Protein AF-A0A2D7GB36-F1 (afdb_monomer)

Nearest PDB structures (foldseek):
  6p6f-assembly1_B  TM=5.398E-01  e=1.013E+00  synthetic construct
  1rvv-assembly1_A  TM=4.323E-01  e=8.267E-01  Bacillus subtilis
  8f25-assembly1_A  TM=4.358E-01  e=1.629E+00  Aquifex aeolicus
  1c2y-assembly1_A  TM=5.459E-01  e=5.161E+00  Spinacia oleracea
  1di0-assembly1_A  TM=4.605E-01  e=4.211E+00  Brucella abortus

Radius of gyration: 14.35 Å; Cα contacts (8 Å, |Δi|>4): 139; chains: 1; bounding box: 40×24×41 Å

Sequence (100 aa):
MVLPGIFDLPGDDFERRLTPRPTASFPFSSCLSATGAVAASNGTTTAFMAHSWSWEGGYRSPVHAKSFLQSFADYSNEMCTDLRVQLRVEALTLDTKKIY

Secondary structure (DSSP, 8-state):
---PPEEE---THHHHHH-SBTTB---HHHHHHHHHHHHHHTTEEEEEEEEEE-TT-GGGSHHHHHHHHHHHHHHGGG-SSEEEEEEEE-GGGGGG----

Solvent-accessible surface area (backbone atoms only — not comparable to full-atom values): 5829 Å² total; per-residue (Å²): 138,90,76,84,74,35,75,43,74,82,18,62,70,50,51,50,55,35,42,70,43,99,91,44,75,53,60,63,62,61,36,50,55,54,48,37,54,51,36,47,76,70,54,28,44,31,37,33,34,49,43,42,31,31,81,90,34,71,83,27,10,57,66,45,38,49,55,47,52,51,46,49,61,72,44,56,88,73,57,90,27,52,72,43,81,43,77,49,70,43,88,87,35,59,91,73,63,76,84,127

Structure (mmCIF, N/CA/C/O backbone):
data_AF-A0A2D7GB36-F1
#
_entry.id   AF-A0A2D7GB36-F1
#
loop_
_atom_site.group_PDB
_atom_site.id
_atom_site.type_symbol
_atom_site.label_atom_id
_atom_site.label_alt_id
_atom_site.label_comp_id
_atom_site.label_asym_id
_atom_site.label_entity_id
_atom_site.label_seq_id
_atom_site.pdbx_PDB_ins_code
_atom_site.Cartn_x
_atom_site.Cartn_y
_atom_site.Cartn_z
_atom_site.occupancy
_atom_site.B_iso_or_equiv
_atom_site.auth_seq_id
_atom_site.auth_comp_id
_atom_site.auth_asym_id
_atom_site.auth_atom_id
_atom_site.pdbx_PDB_model_num
ATOM 1 N N . MET A 1 1 ? -19.693 11.928 19.274 1.00 77.56 1 MET A N 1
ATOM 2 C CA . MET A 1 1 ? -20.374 11.874 17.959 1.00 77.56 1 MET A CA 1
ATOM 3 C C . MET A 1 1 ? -19.909 10.621 17.240 1.00 77.56 1 MET A C 1
ATOM 5 O O . MET A 1 1 ? -18.752 10.265 17.412 1.00 77.56 1 MET A O 1
ATOM 9 N N . VAL A 1 2 ? -20.784 9.958 16.484 1.00 90.19 2 VAL A N 1
ATOM 10 C CA . VAL A 1 2 ? -20.406 8.860 15.576 1.00 90.19 2 VAL A CA 1
ATOM 11 C C . VAL A 1 2 ? -20.364 9.443 14.167 1.00 90.19 2 VAL A C 1
ATOM 13 O O . VAL A 1 2 ? -21.319 10.104 13.763 1.00 90.19 2 VAL A O 1
ATOM 16 N N . LEU A 1 3 ? -19.249 9.251 13.464 1.00 94.50 3 LEU A N 1
ATOM 17 C CA . LEU A 1 3 ? -19.016 9.766 12.115 1.00 94.50 3 LEU A CA 1
ATOM 18 C C . LEU A 1 3 ? -18.670 8.609 11.167 1.00 94.50 3 LEU A C 1
ATOM 20 O O . LEU A 1 3 ? -18.185 7.576 11.635 1.00 94.50 3 LEU A O 1
ATOM 24 N N . PRO A 1 4 ? -18.902 8.763 9.852 1.00 95.94 4 PRO A N 1
ATOM 25 C CA . PRO A 1 4 ? -18.393 7.828 8.856 1.00 95.94 4 PRO A CA 1
ATOM 26 C C . PRO A 1 4 ? -16.865 7.708 8.907 1.00 95.94 4 PRO A C 1
ATOM 28 O O . PRO A 1 4 ? -16.171 8.641 9.311 1.00 95.94 4 PRO A O 1
ATOM 31 N N . GLY A 1 5 ? -16.353 6.564 8.457 1.00 94.50 5 GLY A N 1
ATOM 32 C CA . GLY A 1 5 ? -14.918 6.323 8.350 1.00 94.50 5 GLY A CA 1
ATOM 33 C C . GLY A 1 5 ? -14.235 7.218 7.311 1.00 94.50 5 GLY A C 1
ATOM 34 O O . GLY A 1 5 ? -14.831 7.565 6.287 1.00 94.50 5 GLY A O 1
ATOM 35 N N . ILE A 1 6 ? -12.988 7.606 7.587 1.00 95.81 6 ILE A N 1
ATOM 36 C CA . ILE A 1 6 ? -12.199 8.493 6.724 1.00 95.81 6 ILE A CA 1
ATOM 37 C C . ILE A 1 6 ? -11.502 7.683 5.625 1.00 95.81 6 ILE A C 1
ATOM 39 O O . ILE A 1 6 ? -10.991 6.587 5.870 1.00 95.81 6 ILE A O 1
ATOM 43 N N . PHE A 1 7 ? -11.457 8.265 4.424 1.00 95.31 7 PHE A N 1
ATOM 44 C CA . PHE A 1 7 ? -10.735 7.747 3.266 1.00 95.31 7 PHE A CA 1
ATOM 45 C C . PHE A 1 7 ? -9.465 8.562 3.012 1.00 95.31 7 PHE A C 1
ATOM 47 O O . PHE A 1 7 ? -9.533 9.785 2.891 1.00 95.31 7 PHE A O 1
ATOM 54 N N . ASP A 1 8 ? -8.335 7.876 2.857 1.00 93.69 8 ASP A N 1
ATOM 55 C CA . ASP A 1 8 ? -7.064 8.459 2.422 1.00 93.69 8 ASP A CA 1
ATOM 56 C C . ASP A 1 8 ? -6.739 8.012 0.985 1.00 93.69 8 ASP A C 1
ATOM 58 O O . ASP A 1 8 ? -6.487 6.834 0.729 1.00 93.69 8 ASP A O 1
ATOM 62 N N . LEU A 1 9 ? -6.817 8.945 0.029 1.00 89.75 9 LEU A N 1
ATOM 63 C CA . LEU A 1 9 ? -6.757 8.671 -1.415 1.00 89.75 9 LEU A CA 1
ATOM 64 C C . LEU A 1 9 ? -5.376 8.846 -2.081 1.00 89.75 9 LEU A C 1
ATOM 66 O O . LEU A 1 9 ? -5.086 8.054 -2.978 1.00 89.75 9 LEU A O 1
ATOM 70 N N . PRO A 1 10 ? -4.534 9.846 -1.743 1.00 86.69 10 PRO A N 1
ATOM 71 C CA . PRO A 1 10 ? -3.274 10.079 -2.460 1.00 86.69 10 PRO A CA 1
ATOM 72 C C . PRO A 1 10 ? -2.302 8.895 -2.406 1.00 86.69 10 PRO A C 1
ATOM 74 O O . PRO A 1 10 ? -1.700 8.539 -3.419 1.00 86.69 10 PRO A O 1
ATOM 77 N N . GLY A 1 11 ? -2.167 8.281 -1.229 1.00 80.81 11 GLY A N 1
ATOM 78 C CA . GLY A 1 11 ? -1.437 7.030 -1.038 1.00 80.81 11 GLY A CA 1
ATOM 79 C C . GLY A 1 11 ? 0.079 7.064 -1.229 1.00 80.81 11 GLY A C 1
ATOM 80 O O . GLY A 1 11 ? 0.702 6.003 -1.270 1.00 80.81 11 GLY A O 1
ATOM 81 N N . ASP A 1 12 ? 0.687 8.249 -1.324 1.00 86.75 12 ASP A N 1
ATOM 82 C CA . ASP A 1 12 ? 2.140 8.413 -1.501 1.00 86.75 12 ASP A CA 1
ATOM 83 C C . ASP A 1 12 ? 2.939 8.170 -0.205 1.00 86.75 12 ASP A C 1
ATOM 85 O O . ASP A 1 12 ? 4.150 7.944 -0.235 1.00 86.75 12 ASP A O 1
ATOM 89 N N . ASP A 1 13 ? 2.271 8.173 0.952 1.00 85.25 13 ASP A N 1
ATOM 90 C CA . ASP A 1 13 ? 2.921 8.014 2.259 1.00 85.25 13 ASP A CA 1
ATOM 91 C C . ASP A 1 13 ? 3.560 6.621 2.434 1.00 85.25 13 ASP A C 1
ATOM 93 O O . ASP A 1 13 ? 4.524 6.446 3.184 1.00 85.25 13 ASP A O 1
ATOM 97 N N . PHE A 1 14 ? 3.066 5.623 1.689 1.00 88.31 14 PHE A N 1
ATOM 98 C CA . PHE A 1 14 ? 3.594 4.260 1.710 1.00 88.31 14 PHE A CA 1
ATOM 99 C C . PHE A 1 14 ? 5.034 4.170 1.184 1.00 88.31 14 PHE A C 1
ATOM 101 O O . PHE A 1 14 ? 5.864 3.480 1.778 1.00 88.31 14 PHE A O 1
ATOM 108 N N . GLU A 1 15 ? 5.374 4.892 0.112 1.00 87.06 15 GLU A N 1
ATOM 109 C CA . GLU A 1 15 ? 6.711 4.829 -0.497 1.00 87.06 15 GLU A CA 1
ATOM 110 C C . GLU A 1 15 ? 7.799 5.281 0.489 1.00 87.06 15 GLU A C 1
ATOM 112 O O . GLU A 1 15 ? 8.852 4.650 0.610 1.00 87.06 15 GLU A O 1
ATOM 117 N N . ARG A 1 16 ? 7.499 6.312 1.290 1.00 84.00 16 ARG A N 1
ATOM 118 C CA . ARG A 1 16 ? 8.389 6.802 2.354 1.00 84.00 16 ARG A CA 1
ATOM 119 C C . ARG A 1 16 ? 8.624 5.773 3.457 1.00 84.00 16 ARG A C 1
ATOM 121 O O . ARG A 1 16 ? 9.661 5.822 4.112 1.00 84.00 16 ARG A O 1
ATOM 128 N N . ARG A 1 17 ? 7.688 4.849 3.683 1.00 86.50 17 ARG A N 1
ATOM 129 C CA . ARG A 1 17 ? 7.849 3.752 4.654 1.00 86.50 17 ARG A CA 1
ATOM 130 C C . ARG A 1 17 ? 8.656 2.604 4.080 1.00 86.50 17 ARG A C 1
ATOM 132 O O . ARG A 1 17 ? 9.410 1.978 4.819 1.00 86.50 17 ARG A O 1
ATOM 139 N N . LEU A 1 18 ? 8.491 2.336 2.788 1.00 90.38 18 LEU A N 1
ATOM 140 C CA . LEU A 1 18 ? 9.243 1.306 2.085 1.00 9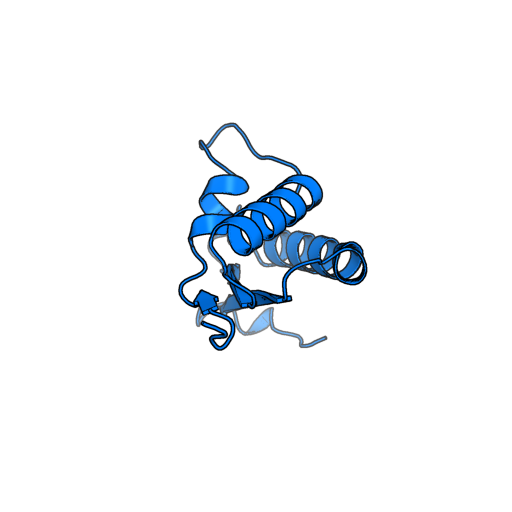0.38 18 LEU A CA 1
ATOM 141 C C . LEU A 1 18 ? 10.730 1.656 2.014 1.00 90.38 18 LEU A C 1
ATOM 143 O O . LEU A 1 18 ? 11.584 0.823 2.321 1.00 90.38 18 LEU A O 1
ATOM 147 N N . THR A 1 19 ? 11.019 2.900 1.638 1.00 89.88 19 THR A N 1
ATOM 148 C CA . THR A 1 19 ? 12.377 3.381 1.386 1.00 89.88 19 THR A CA 1
ATOM 149 C C . THR A 1 19 ? 12.547 4.779 1.991 1.00 89.88 19 THR A C 1
ATOM 151 O O . THR A 1 19 ? 12.611 5.771 1.265 1.00 89.88 19 THR A O 1
ATOM 154 N N . PRO A 1 20 ? 12.633 4.909 3.331 1.00 86.00 20 PRO A N 1
ATOM 155 C CA . PRO A 1 20 ? 12.752 6.211 4.001 1.00 86.00 20 PRO A CA 1
ATOM 156 C C . PRO A 1 20 ? 14.017 6.987 3.620 1.00 86.00 20 PRO A C 1
ATOM 158 O O . PRO A 1 20 ? 14.095 8.197 3.822 1.00 86.00 20 PRO A O 1
ATOM 161 N N . ARG A 1 21 ? 15.027 6.295 3.082 1.00 87.19 21 ARG A N 1
ATOM 162 C CA . ARG A 1 21 ? 16.208 6.873 2.432 1.00 87.19 21 ARG A CA 1
ATOM 163 C C . ARG A 1 21 ? 16.732 5.896 1.370 1.00 87.19 21 ARG A C 1
ATOM 165 O O . ARG A 1 21 ? 16.538 4.695 1.546 1.00 87.19 21 ARG A O 1
ATOM 172 N N . PRO A 1 22 ? 17.462 6.351 0.333 1.00 81.06 22 PRO A N 1
ATOM 173 C CA . PRO A 1 22 ? 17.841 5.510 -0.813 1.00 81.06 22 PRO A CA 1
ATOM 174 C C . PRO A 1 22 ? 18.575 4.203 -0.475 1.00 81.06 22 PRO A C 1
ATOM 176 O O . PRO A 1 22 ? 18.464 3.224 -1.204 1.00 81.06 22 PRO A O 1
ATOM 179 N N . THR A 1 23 ? 19.322 4.177 0.631 1.00 84.62 23 THR A N 1
ATOM 180 C CA . THR A 1 23 ? 20.140 3.033 1.063 1.00 84.62 23 THR A CA 1
ATOM 181 C C . THR A 1 23 ? 19.470 2.139 2.106 1.00 84.62 23 THR A C 1
ATOM 183 O O . THR A 1 23 ? 20.093 1.190 2.576 1.00 84.62 23 THR A O 1
ATOM 186 N N . ALA A 1 24 ? 18.231 2.432 2.507 1.00 85.50 24 ALA A N 1
ATOM 187 C CA . ALA A 1 24 ? 17.512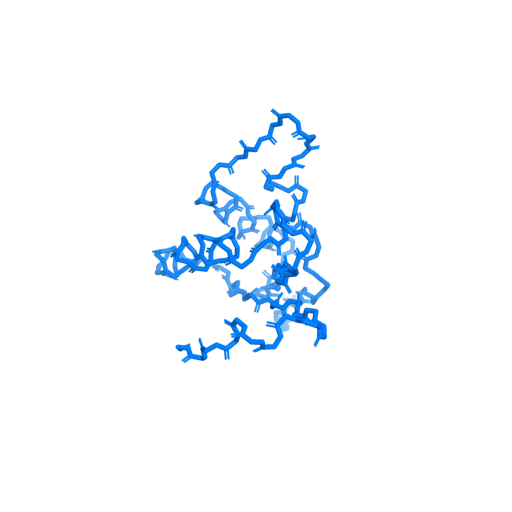 1.651 3.506 1.00 85.50 24 ALA A CA 1
ATOM 188 C C . ALA A 1 24 ? 16.114 1.310 2.998 1.00 85.50 24 ALA A C 1
ATOM 190 O O . ALA A 1 24 ? 15.224 2.157 3.016 1.00 85.50 24 ALA A O 1
ATOM 191 N N . SER A 1 25 ? 15.951 0.060 2.572 1.00 89.25 25 SER A N 1
ATOM 192 C CA . SER A 1 25 ? 14.661 -0.526 2.226 1.00 89.25 25 SER A CA 1
ATOM 193 C C . SER A 1 25 ? 14.199 -1.448 3.353 1.00 89.25 25 SER A C 1
ATOM 195 O O . SER A 1 25 ? 15.010 -2.169 3.941 1.00 89.25 25 SER A O 1
ATOM 197 N N . PHE A 1 26 ? 12.907 -1.401 3.666 1.00 92.50 26 PHE A N 1
ATOM 198 C CA . PHE A 1 26 ? 12.269 -2.261 4.655 1.00 92.50 26 PHE A CA 1
ATOM 199 C C . PHE A 1 26 ? 11.434 -3.361 3.981 1.00 92.50 26 PHE A C 1
ATOM 201 O O . PHE A 1 26 ? 10.947 -3.170 2.865 1.00 92.50 26 PHE A O 1
ATOM 208 N N . PRO A 1 27 ? 11.234 -4.513 4.648 1.00 93.62 27 PRO A N 1
ATOM 209 C CA . PRO A 1 27 ? 10.358 -5.564 4.139 1.00 93.62 27 PRO A CA 1
ATOM 210 C C . PRO A 1 27 ? 8.917 -5.071 3.944 1.00 93.62 27 PRO A C 1
ATOM 212 O O . PRO A 1 27 ? 8.369 -4.398 4.819 1.00 93.62 27 PRO A O 1
ATOM 215 N N . PHE A 1 28 ? 8.272 -5.473 2.841 1.00 95.00 28 PHE A N 1
ATOM 216 C CA . PHE A 1 28 ? 6.890 -5.085 2.528 1.00 95.00 28 PHE A CA 1
ATOM 217 C C . PHE A 1 28 ? 5.913 -5.384 3.667 1.00 95.00 28 PHE A C 1
ATOM 219 O O . PHE A 1 28 ? 5.097 -4.530 3.998 1.00 95.00 28 PHE A O 1
ATOM 226 N N . SER A 1 29 ? 6.015 -6.557 4.295 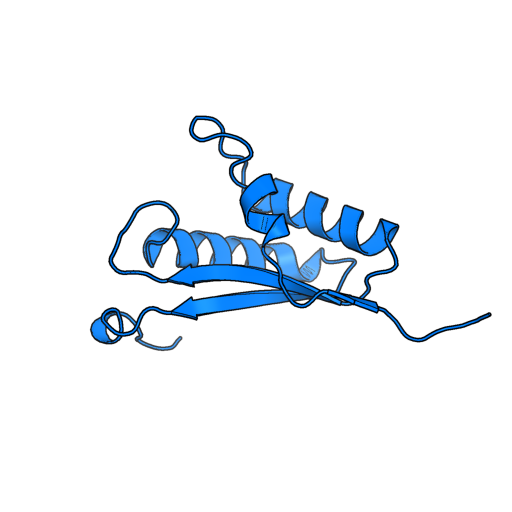1.00 93.19 29 SER A N 1
ATOM 227 C CA . SER A 1 29 ? 5.144 -6.963 5.405 1.00 93.19 29 SER A CA 1
ATOM 228 C C . SER A 1 29 ? 5.214 -5.994 6.589 1.00 93.19 29 SER A C 1
ATOM 230 O O . SER A 1 29 ? 4.184 -5.564 7.107 1.00 93.19 29 SER A O 1
ATOM 232 N N . SER A 1 30 ? 6.421 -5.574 6.977 1.00 93.44 30 SER A N 1
ATOM 233 C CA . SER A 1 30 ? 6.620 -4.582 8.037 1.00 93.44 30 SER A CA 1
ATOM 234 C C . SER A 1 30 ? 6.031 -3.222 7.654 1.00 93.44 30 SER A C 1
ATOM 236 O O . SER A 1 30 ? 5.375 -2.580 8.475 1.00 93.44 30 SER A O 1
ATOM 238 N N . CYS A 1 31 ? 6.216 -2.793 6.403 1.00 94.38 31 CYS A N 1
ATOM 239 C CA . CYS A 1 31 ? 5.654 -1.537 5.908 1.00 94.38 31 CYS A CA 1
ATOM 240 C C . CYS A 1 31 ? 4.120 -1.570 5.851 1.00 94.38 31 CYS A C 1
ATOM 242 O O . CYS A 1 31 ? 3.486 -0.582 6.218 1.00 94.38 31 CYS A O 1
ATOM 244 N N . LEU A 1 32 ? 3.521 -2.687 5.432 1.00 94.69 32 LEU A N 1
ATOM 245 C CA . LEU A 1 32 ? 2.070 -2.887 5.366 1.00 94.69 32 LEU A CA 1
ATOM 246 C C . LEU A 1 32 ? 1.434 -2.808 6.758 1.00 94.69 32 LEU A C 1
ATOM 248 O O . LEU A 1 32 ? 0.533 -1.996 6.974 1.00 94.69 32 LEU A O 1
ATOM 252 N N . SER A 1 33 ? 1.977 -3.558 7.722 1.00 94.06 33 SER A N 1
ATOM 253 C CA . SER A 1 33 ? 1.525 -3.528 9.117 1.00 94.06 33 SER A CA 1
ATOM 254 C C . SER A 1 33 ? 1.622 -2.120 9.718 1.00 94.06 33 SER A C 1
ATOM 256 O O . SER A 1 33 ? 0.653 -1.596 10.272 1.00 94.06 33 SER A O 1
ATOM 258 N N . ALA A 1 34 ? 2.761 -1.445 9.527 1.00 93.69 34 ALA A N 1
ATOM 259 C CA . ALA A 1 34 ? 2.957 -0.084 10.019 1.00 93.69 34 ALA A CA 1
ATOM 260 C C . ALA A 1 34 ? 2.012 0.934 9.355 1.00 93.69 34 ALA A C 1
ATOM 262 O O . ALA A 1 34 ? 1.587 1.894 10.000 1.00 93.69 34 ALA A O 1
ATOM 263 N N . THR A 1 35 ? 1.697 0.753 8.070 1.00 93.94 35 THR A N 1
ATOM 264 C CA . THR A 1 35 ? 0.764 1.616 7.329 1.00 93.94 35 THR A CA 1
ATOM 265 C C . THR A 1 35 ? -0.654 1.458 7.864 1.00 93.94 35 THR A C 1
ATOM 267 O O . THR A 1 35 ? -1.290 2.460 8.185 1.00 93.94 35 THR A O 1
ATOM 270 N N . GLY A 1 36 ? -1.111 0.217 8.064 1.00 94.19 36 GLY A N 1
ATOM 271 C CA . GLY A 1 36 ? -2.414 -0.069 8.666 1.00 94.19 36 GLY A CA 1
ATOM 272 C C . GLY A 1 36 ? -2.556 0.531 10.066 1.00 94.19 36 GLY A C 1
ATOM 273 O O . GLY A 1 36 ? -3.551 1.199 10.348 1.00 94.19 36 GLY A O 1
ATOM 274 N N . ALA A 1 37 ? -1.530 0.374 10.910 1.00 93.75 37 ALA A N 1
ATOM 275 C CA . ALA A 1 37 ? -1.517 0.920 12.267 1.00 93.75 37 ALA A CA 1
ATOM 276 C C . ALA A 1 37 ? -1.615 2.454 12.290 1.00 93.75 37 ALA A C 1
ATOM 278 O O . ALA A 1 37 ? -2.387 3.019 13.066 1.00 93.75 37 ALA A O 1
ATOM 279 N N . VAL A 1 38 ? -0.866 3.142 11.421 1.00 93.38 38 VAL A N 1
ATOM 280 C CA . VAL A 1 38 ? -0.913 4.609 11.368 1.00 93.38 38 VAL A CA 1
ATOM 281 C C . VAL A 1 38 ? -2.233 5.105 10.786 1.00 93.38 38 VAL A C 1
ATOM 283 O O . VAL A 1 38 ? -2.804 6.043 11.342 1.00 93.38 38 VAL A O 1
ATOM 286 N N . ALA A 1 39 ? -2.761 4.466 9.740 1.00 93.75 39 ALA A N 1
ATOM 287 C CA . ALA A 1 39 ? -4.077 4.802 9.199 1.00 93.75 39 ALA A CA 1
ATOM 288 C C . ALA A 1 39 ? -5.163 4.692 10.286 1.00 93.75 39 ALA A C 1
ATOM 290 O O . ALA A 1 39 ? -5.867 5.668 10.550 1.00 93.75 39 ALA A O 1
ATOM 291 N N . ALA A 1 40 ? -5.197 3.570 11.012 1.00 94.25 40 ALA A N 1
ATOM 292 C CA . ALA A 1 40 ? -6.133 3.362 12.115 1.00 94.25 40 ALA A CA 1
ATOM 293 C C . ALA A 1 40 ? -5.989 4.428 13.216 1.00 94.25 40 ALA A C 1
ATOM 295 O O . ALA A 1 40 ? -6.990 4.972 13.682 1.00 94.25 40 ALA A O 1
ATOM 296 N N . SER A 1 41 ? -4.756 4.782 13.602 1.00 95.12 41 SER A N 1
ATOM 297 C CA . SER A 1 41 ? -4.513 5.800 14.640 1.00 95.12 41 SER A CA 1
ATOM 298 C C . SER A 1 41 ? -4.985 7.208 14.258 1.00 95.12 41 SER A C 1
ATOM 300 O O . SER A 1 41 ? -5.289 8.005 15.142 1.00 95.12 41 SER A O 1
ATOM 302 N N . ASN A 1 42 ? -5.086 7.504 12.957 1.00 93.69 42 ASN A N 1
ATOM 303 C CA . ASN A 1 42 ? -5.579 8.782 12.437 1.00 93.69 42 ASN A CA 1
ATOM 304 C C . ASN A 1 42 ? -7.089 8.762 12.132 1.00 93.69 42 ASN A C 1
ATOM 306 O O . ASN A 1 42 ? -7.624 9.736 11.608 1.00 93.69 42 ASN A O 1
ATOM 310 N N . GLY A 1 43 ? -7.788 7.665 12.446 1.00 94.44 43 GLY A N 1
ATOM 311 C CA . GLY A 1 43 ? -9.212 7.500 12.142 1.00 94.44 43 GLY A CA 1
ATOM 312 C C . GLY A 1 43 ? -9.510 7.168 10.675 1.00 94.44 43 GLY A C 1
ATOM 313 O O . GLY A 1 43 ? -10.678 7.148 10.280 1.00 94.44 43 GLY A O 1
ATOM 314 N N . THR A 1 44 ? -8.480 6.886 9.872 1.00 95.44 44 THR A N 1
ATOM 315 C CA . THR A 1 44 ? -8.623 6.412 8.493 1.00 95.44 44 THR A CA 1
ATOM 316 C C . THR A 1 44 ? -9.047 4.953 8.510 1.00 95.44 44 THR A C 1
ATOM 318 O O . THR A 1 44 ? -8.321 4.089 8.998 1.00 95.44 44 THR A O 1
ATOM 321 N N . THR A 1 45 ? -10.225 4.673 7.957 1.00 95.94 45 THR A N 1
ATOM 322 C CA . THR A 1 45 ? -10.755 3.308 7.846 1.00 95.94 45 THR A CA 1
ATOM 323 C C . THR A 1 45 ? -10.403 2.667 6.514 1.00 95.94 45 THR A C 1
ATOM 325 O O . THR A 1 45 ? -10.324 1.443 6.442 1.00 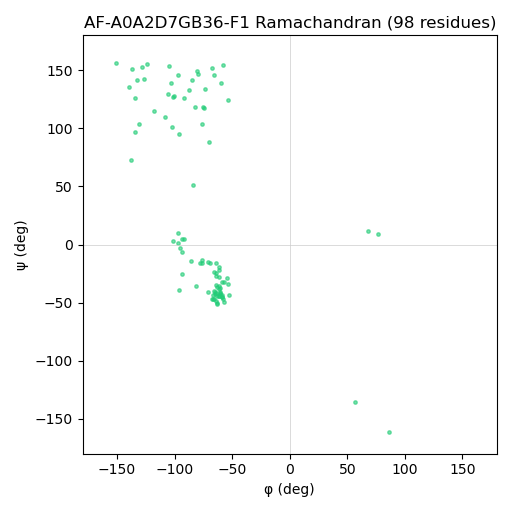95.94 45 THR A O 1
ATOM 328 N N . THR A 1 46 ? -10.175 3.485 5.480 1.00 95.81 46 THR A N 1
ATOM 329 C CA . THR A 1 46 ? -9.775 3.033 4.145 1.00 95.81 46 THR A CA 1
ATOM 330 C C . THR A 1 46 ? -8.631 3.891 3.620 1.00 95.81 46 THR A C 1
ATOM 332 O O . THR A 1 46 ? -8.760 5.112 3.556 1.00 95.81 46 THR A O 1
ATOM 335 N N . ALA A 1 47 ? -7.526 3.273 3.213 1.00 94.88 47 ALA A N 1
ATOM 336 C CA . ALA A 1 47 ? -6.367 3.980 2.673 1.00 94.88 47 ALA A CA 1
ATOM 337 C C . ALA A 1 47 ? -5.874 3.330 1.381 1.00 94.88 47 ALA A C 1
ATOM 339 O O . ALA A 1 47 ? -5.846 2.106 1.251 1.00 94.88 47 ALA A O 1
ATOM 340 N N . PHE A 1 48 ? -5.452 4.153 0.429 1.00 94.75 48 PHE A N 1
ATOM 341 C CA . PHE A 1 48 ? -4.819 3.697 -0.800 1.00 94.75 48 PHE A CA 1
ATOM 342 C C . PHE A 1 48 ? -3.298 3.782 -0.670 1.00 94.75 48 PHE A C 1
ATOM 344 O O . PHE A 1 48 ? -2.770 4.678 -0.027 1.00 94.75 48 PHE A O 1
ATOM 351 N N . MET A 1 49 ? -2.586 2.847 -1.288 1.00 94.75 49 MET A N 1
AT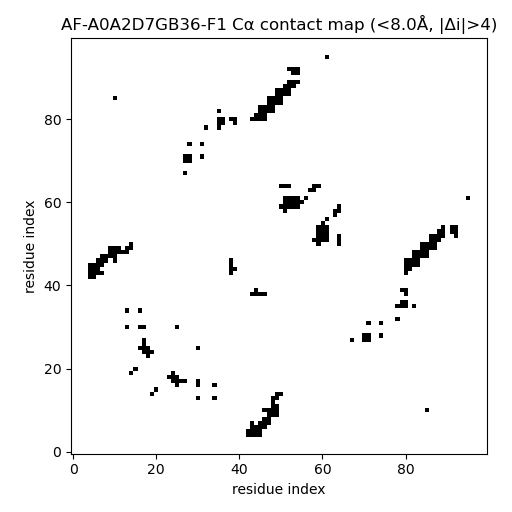OM 352 C CA . MET A 1 49 ? -1.131 2.824 -1.388 1.00 94.75 49 MET A CA 1
ATOM 353 C C . MET A 1 49 ? -0.764 2.913 -2.859 1.00 94.75 49 MET A C 1
ATOM 355 O O . MET A 1 49 ? -1.083 2.016 -3.648 1.00 94.75 49 MET A O 1
ATOM 359 N N . ALA A 1 50 ? -0.119 4.008 -3.235 1.00 92.69 50 ALA A N 1
ATOM 360 C CA . ALA A 1 50 ? 0.338 4.209 -4.592 1.00 92.69 50 ALA A CA 1
ATOM 361 C C . ALA A 1 50 ? 1.555 3.329 -4.878 1.00 92.69 50 ALA A C 1
ATOM 363 O O . ALA A 1 50 ? 2.504 3.277 -4.096 1.00 92.69 50 ALA A O 1
ATOM 364 N N . HIS A 1 51 ? 1.541 2.650 -6.022 1.00 93.19 51 HIS A N 1
ATOM 365 C CA . HIS A 1 51 ? 2.686 1.875 -6.474 1.00 93.19 51 HIS A CA 1
ATOM 366 C C . HIS A 1 51 ? 2.886 2.030 -7.978 1.00 93.19 51 HIS A C 1
ATOM 368 O O . HIS A 1 51 ? 1.930 1.988 -8.751 1.00 93.19 51 HIS A O 1
ATOM 374 N N . SER A 1 52 ? 4.130 2.238 -8.401 1.00 92.38 52 SER A N 1
ATOM 375 C CA . SER A 1 52 ? 4.449 2.456 -9.812 1.00 92.38 52 SER A CA 1
ATOM 376 C C . SER A 1 52 ? 4.525 1.144 -10.590 1.00 92.38 52 SER A C 1
ATOM 378 O O . SER A 1 52 ? 4.940 0.115 -10.064 1.00 92.38 52 SER A O 1
ATOM 380 N N . TRP A 1 53 ? 4.177 1.210 -11.872 1.00 93.12 53 TRP A N 1
ATOM 381 C CA . TRP A 1 53 ? 4.437 0.179 -12.870 1.00 93.12 53 TRP A CA 1
ATOM 382 C C . TRP A 1 53 ? 4.971 0.861 -14.132 1.00 93.12 53 TRP A C 1
ATOM 384 O O . TRP A 1 53 ? 4.213 1.398 -14.943 1.00 93.12 53 TRP A O 1
ATOM 394 N N . SER A 1 54 ? 6.292 0.874 -14.267 1.00 90.56 54 SER A N 1
ATOM 395 C CA . SER A 1 54 ? 7.031 1.665 -15.247 1.00 90.56 54 SER A CA 1
ATOM 396 C C . SER A 1 54 ? 8.158 0.867 -15.893 1.00 90.56 54 SER A C 1
ATOM 398 O O . SER A 1 54 ? 8.769 -0.013 -15.286 1.00 90.56 54 SER A O 1
ATOM 400 N N . TRP A 1 55 ? 8.467 1.230 -17.133 1.00 85.00 55 TRP A N 1
ATOM 401 C CA . TRP A 1 55 ? 9.634 0.758 -17.873 1.00 85.00 55 TRP A CA 1
ATOM 402 C C . TRP A 1 55 ? 10.961 1.305 -17.309 1.00 85.00 55 TRP A C 1
ATOM 404 O O . TRP A 1 55 ? 12.005 0.737 -17.613 1.00 85.00 55 TRP A O 1
ATOM 414 N N . GLU A 1 56 ? 10.937 2.348 -16.467 1.00 88.12 56 GLU A N 1
ATOM 415 C CA . GLU A 1 56 ? 12.132 2.973 -15.866 1.00 88.12 56 GLU A CA 1
ATOM 416 C C . GLU A 1 56 ? 12.934 2.003 -14.975 1.00 88.12 56 GLU A C 1
ATOM 418 O O . GLU A 1 56 ? 14.137 2.163 -14.776 1.00 88.12 56 GLU A O 1
ATOM 423 N N . GLY A 1 57 ? 12.291 0.942 -14.480 1.00 86.56 57 GLY A N 1
ATOM 424 C CA . GLY A 1 57 ? 12.953 -0.093 -13.695 1.00 86.56 57 GLY A CA 1
ATOM 425 C C . GLY A 1 57 ? 13.043 0.238 -12.199 1.00 86.56 57 GLY A C 1
ATOM 426 O O . GLY A 1 57 ? 12.273 1.034 -11.662 1.00 86.56 57 GLY A O 1
ATOM 427 N N . GLY A 1 58 ? 13.941 -0.448 -11.485 1.00 88.81 58 GLY A N 1
ATOM 428 C CA . GLY A 1 58 ? 14.128 -0.270 -10.038 1.00 88.81 58 GLY A CA 1
ATOM 429 C C . GLY A 1 58 ? 12.842 -0.485 -9.225 1.00 88.81 58 GLY A C 1
ATOM 430 O O . GLY A 1 58 ? 12.077 -1.418 -9.493 1.00 88.81 58 GLY A O 1
ATOM 431 N N . TYR A 1 59 ? 12.585 0.406 -8.260 1.00 88.94 59 TYR A N 1
ATOM 432 C CA . TYR A 1 59 ? 11.369 0.414 -7.430 1.00 88.94 59 TYR A CA 1
ATOM 433 C C . TYR A 1 59 ? 10.081 0.668 -8.224 1.00 88.94 59 TYR A C 1
ATOM 435 O O . TYR A 1 59 ? 8.992 0.383 -7.741 1.00 88.94 59 TYR A O 1
ATOM 443 N N . ARG A 1 60 ? 10.188 1.174 -9.457 1.00 89.56 60 ARG A N 1
ATOM 444 C CA . ARG A 1 60 ? 9.040 1.392 -10.343 1.00 89.56 60 ARG A CA 1
ATOM 445 C C . ARG A 1 60 ? 8.811 0.227 -11.305 1.00 89.56 60 ARG A C 1
ATOM 447 O O . ARG A 1 60 ? 7.853 0.259 -12.071 1.00 89.56 60 ARG A O 1
ATOM 454 N N . SER A 1 61 ? 9.674 -0.792 -11.292 1.00 91.56 61 SER A N 1
ATOM 455 C CA . SER A 1 61 ? 9.605 -1.908 -12.238 1.00 91.56 61 SER A CA 1
ATOM 456 C C . SER A 1 61 ? 8.364 -2.790 -12.031 1.00 91.56 61 SER A C 1
ATOM 458 O O . SER A 1 61 ? 7.921 -2.978 -10.895 1.00 91.56 61 SER A O 1
ATOM 460 N N . PRO A 1 62 ? 7.862 -3.456 -13.091 1.00 92.75 62 PRO A N 1
ATOM 461 C CA . PRO A 1 62 ? 6.808 -4.463 -12.967 1.00 92.75 62 PRO A CA 1
ATOM 462 C C . PRO A 1 62 ? 7.170 -5.604 -12.015 1.00 92.75 62 PRO A C 1
ATOM 464 O O . PRO A 1 62 ? 6.299 -6.173 -11.366 1.00 92.75 62 PRO A O 1
ATOM 467 N N . VAL A 1 63 ? 8.456 -5.961 -11.933 1.00 93.50 63 VAL A N 1
ATOM 468 C CA . VAL A 1 63 ? 8.940 -7.011 -11.027 1.00 93.50 63 VAL A CA 1
ATOM 469 C C . VAL A 1 63 ? 8.780 -6.568 -9.576 1.00 93.50 63 VAL A C 1
ATOM 471 O O . VAL A 1 63 ? 8.228 -7.316 -8.775 1.00 93.50 63 VAL A O 1
ATOM 474 N N . HIS A 1 6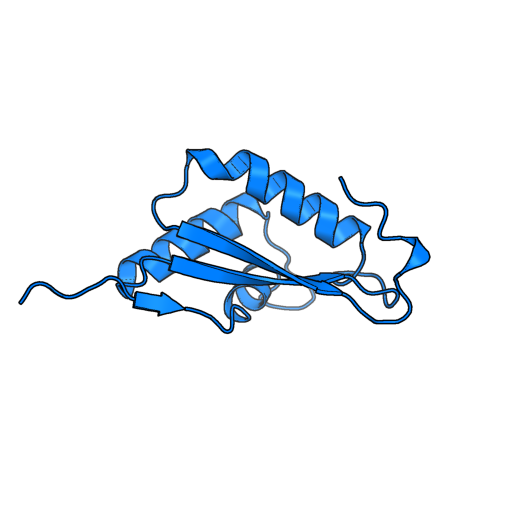4 ? 9.193 -5.342 -9.249 1.00 92.81 64 HIS A N 1
ATOM 475 C CA . HIS A 1 64 ? 9.037 -4.792 -7.905 1.00 92.81 64 HIS A CA 1
ATOM 476 C C . HIS A 1 64 ? 7.558 -4.664 -7.514 1.00 92.81 64 HIS A C 1
ATOM 478 O O . HIS A 1 64 ? 7.167 -5.114 -6.437 1.00 92.81 64 HIS A O 1
ATOM 484 N N . ALA A 1 65 ? 6.726 -4.170 -8.435 1.00 94.00 65 ALA A N 1
ATOM 485 C CA . ALA A 1 65 ? 5.285 -4.068 -8.237 1.00 94.00 65 ALA A CA 1
ATOM 486 C C . ALA A 1 65 ? 4.620 -5.425 -7.986 1.00 94.00 65 ALA A C 1
ATOM 488 O O . ALA A 1 65 ? 3.778 -5.541 -7.101 1.00 94.00 65 ALA A O 1
ATOM 489 N N . LYS A 1 66 ? 5.012 -6.473 -8.720 1.00 95.00 66 LYS A N 1
ATOM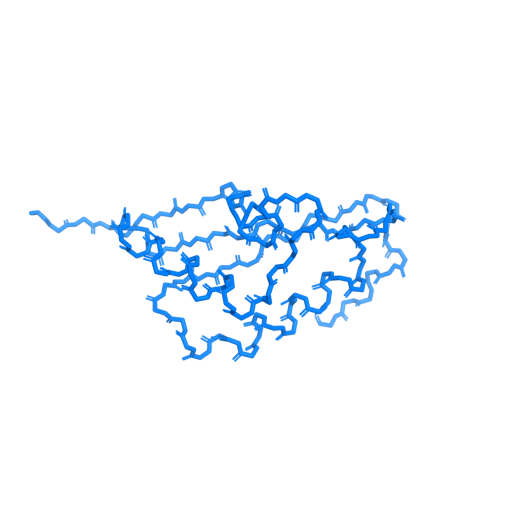 490 C CA . LYS A 1 66 ? 4.507 -7.835 -8.490 1.00 95.00 66 LYS A CA 1
ATOM 491 C C . LYS A 1 66 ? 4.920 -8.379 -7.128 1.00 95.00 66 LYS A C 1
ATOM 493 O O . LYS A 1 66 ? 4.082 -8.958 -6.446 1.00 95.00 66 LYS A O 1
ATOM 498 N N . SER A 1 67 ? 6.168 -8.167 -6.712 1.00 95.12 67 SER A N 1
ATOM 499 C CA . SER A 1 67 ? 6.625 -8.573 -5.379 1.00 95.12 67 SER A CA 1
ATOM 500 C C . SER A 1 67 ? 5.834 -7.873 -4.270 1.00 95.12 67 SER A C 1
ATOM 502 O O . SER A 1 67 ? 5.440 -8.517 -3.297 1.00 95.12 67 SER A O 1
ATOM 504 N N . PHE A 1 68 ? 5.546 -6.579 -4.443 1.00 95.12 68 PHE A N 1
ATOM 505 C CA . PHE A 1 68 ? 4.679 -5.830 -3.536 1.00 95.12 68 PHE A CA 1
ATOM 506 C C . PHE A 1 68 ? 3.251 -6.387 -3.518 1.00 95.12 68 PHE A C 1
ATOM 508 O O . PHE A 1 68 ? 2.725 -6.668 -2.445 1.00 95.12 68 PHE A O 1
ATOM 515 N N . LEU A 1 69 ? 2.639 -6.590 -4.689 1.00 95.94 69 LEU A N 1
ATOM 516 C CA . LEU A 1 69 ? 1.278 -7.121 -4.811 1.00 95.94 69 LEU A CA 1
ATOM 517 C C . LEU A 1 69 ? 1.145 -8.521 -4.200 1.00 95.94 69 LEU A C 1
ATOM 519 O O . LEU A 1 69 ? 0.136 -8.796 -3.558 1.00 95.94 69 LEU A O 1
ATOM 523 N N . GLN A 1 70 ? 2.163 -9.375 -4.341 1.00 96.81 70 GLN A N 1
ATOM 524 C CA . GLN A 1 70 ? 2.191 -10.681 -3.683 1.00 96.81 70 GLN A CA 1
ATOM 525 C C . GLN A 1 70 ? 2.223 -10.527 -2.159 1.00 96.81 70 GLN A C 1
ATOM 527 O O . GLN A 1 70 ? 1.387 -11.101 -1.472 1.00 96.81 70 GLN A O 1
ATOM 532 N N . SER A 1 71 ? 3.117 -9.682 -1.633 1.00 95.56 71 SER A N 1
ATOM 533 C CA . SER A 1 71 ? 3.183 -9.417 -0.187 1.00 95.56 71 SER A CA 1
ATOM 534 C C . SER A 1 71 ? 1.888 -8.801 0.358 1.00 95.56 71 SER A C 1
ATOM 536 O O . SER A 1 71 ? 1.482 -9.093 1.479 1.00 95.56 71 SER A O 1
ATOM 538 N N . PHE A 1 72 ? 1.222 -7.953 -0.430 1.00 96.00 72 PHE A N 1
ATOM 539 C CA . PHE A 1 72 ? -0.080 -7.383 -0.093 1.00 96.00 72 PHE A CA 1
ATOM 540 C C . PHE A 1 72 ? -1.181 -8.452 -0.058 1.00 96.00 72 PHE A C 1
ATOM 542 O O . PHE A 1 72 ? -1.988 -8.459 0.870 1.00 96.00 72 PHE A O 1
ATOM 549 N N . ALA A 1 73 ? -1.198 -9.367 -1.033 1.00 95.62 73 ALA A N 1
ATOM 550 C CA . ALA A 1 73 ? -2.137 -10.485 -1.056 1.00 95.62 73 ALA A CA 1
ATOM 551 C C . ALA A 1 73 ? -1.955 -11.392 0.171 1.00 95.62 73 ALA A C 1
ATOM 553 O O . ALA A 1 73 ? -2.942 -11.722 0.830 1.00 95.62 73 ALA A O 1
ATOM 554 N N . ASP A 1 74 ? -0.707 -11.704 0.526 1.00 95.19 74 ASP A N 1
ATOM 555 C CA . ASP A 1 74 ? -0.375 -12.520 1.698 1.00 95.19 74 ASP A CA 1
ATOM 556 C C . ASP A 1 74 ? -0.812 -11.836 3.012 1.00 95.19 74 ASP A C 1
ATOM 558 O O . ASP A 1 74 ? -1.316 -12.495 3.919 1.00 95.19 74 ASP A O 1
ATOM 562 N N . TYR A 1 75 ? -0.696 -10.505 3.093 1.00 93.56 75 TYR A N 1
ATOM 563 C CA . TYR A 1 75 ? -1.079 -9.708 4.267 1.00 93.56 75 TYR A CA 1
ATOM 564 C C . TYR A 1 75 ? -2.594 -9.456 4.400 1.00 93.56 75 TYR A C 1
ATOM 566 O O . TYR A 1 75 ? -3.060 -9.065 5.468 1.00 93.56 75 TYR A O 1
ATOM 574 N N . SER A 1 76 ? -3.387 -9.660 3.344 1.00 86.44 76 SER A N 1
ATOM 575 C CA . SER A 1 76 ? -4.805 -9.249 3.293 1.00 86.44 76 SER A CA 1
ATOM 576 C C . SER A 1 76 ? -5.674 -9.752 4.453 1.00 86.44 76 SER A C 1
ATOM 578 O O . SER A 1 76 ? -6.543 -9.023 4.927 1.00 86.44 76 SER A O 1
ATOM 580 N N . ASN A 1 77 ? -5.401 -10.952 4.970 1.00 88.25 77 ASN A N 1
ATOM 581 C CA . ASN A 1 77 ? -6.147 -11.534 6.090 1.00 88.25 77 ASN A CA 1
ATOM 582 C C . ASN A 1 77 ? -5.793 -10.930 7.463 1.00 88.25 77 ASN A C 1
ATOM 584 O O . ASN A 1 77 ? -6.512 -11.157 8.432 1.00 88.25 77 ASN A O 1
ATOM 588 N N . GLU A 1 78 ? -4.700 -10.172 7.561 1.00 88.69 78 GLU A N 1
ATOM 589 C CA . GLU A 1 78 ? -4.213 -9.545 8.798 1.00 88.69 78 GLU A CA 1
ATOM 590 C C . GLU A 1 78 ? -4.571 -8.047 8.885 1.00 88.69 78 GLU A C 1
ATOM 592 O O . GLU A 1 78 ? -4.171 -7.349 9.821 1.00 88.69 78 GLU A O 1
ATOM 597 N N . MET A 1 79 ? -5.302 -7.522 7.899 1.00 87.06 79 MET A N 1
ATOM 598 C CA . MET A 1 79 ? -5.612 -6.100 7.790 1.00 87.06 79 MET A CA 1
ATOM 599 C C . MET A 1 79 ? -6.682 -5.657 8.798 1.00 87.06 79 MET A C 1
ATOM 601 O O . MET A 1 79 ? -7.841 -6.053 8.717 1.00 87.06 79 MET A O 1
ATOM 605 N N . CYS A 1 80 ? -6.313 -4.746 9.702 1.00 86.88 80 CYS A N 1
ATOM 606 C CA . CYS A 1 80 ? -7.260 -4.052 10.589 1.00 86.88 80 CYS A CA 1
ATOM 607 C C . CYS A 1 80 ? -7.888 -2.795 9.952 1.00 86.88 80 CYS A C 1
ATOM 609 O O . CYS A 1 80 ? -8.871 -2.268 10.469 1.00 86.88 80 CYS A O 1
ATOM 611 N N . THR A 1 81 ? -7.314 -2.318 8.844 1.00 93.31 81 THR A N 1
ATOM 612 C CA . THR A 1 81 ? -7.745 -1.149 8.062 1.00 93.31 81 THR A CA 1
ATOM 613 C C . THR A 1 81 ? -7.911 -1.590 6.610 1.00 93.31 81 THR A C 1
ATOM 615 O O . THR A 1 81 ? -7.093 -2.376 6.137 1.00 93.31 81 THR A O 1
ATOM 618 N N . ASP A 1 82 ? -8.916 -1.088 5.885 1.00 95.12 82 ASP A N 1
ATOM 619 C CA . ASP A 1 82 ? -9.101 -1.390 4.455 1.00 95.12 82 ASP A CA 1
ATOM 620 C C . ASP A 1 82 ? -7.988 -0.717 3.635 1.00 95.12 82 ASP A C 1
ATOM 622 O O . ASP A 1 82 ? -8.094 0.438 3.218 1.00 95.12 82 ASP A O 1
ATOM 626 N N . LEU A 1 83 ? -6.872 -1.424 3.464 1.00 95.19 83 LEU A N 1
ATOM 627 C CA . LEU A 1 83 ? -5.763 -0.991 2.626 1.00 95.19 83 LEU A CA 1
ATOM 628 C C . LEU A 1 83 ? -6.002 -1.445 1.189 1.00 95.19 83 LEU A C 1
ATOM 630 O O . LEU A 1 83 ? -6.298 -2.609 0.933 1.00 95.19 83 LEU A O 1
ATOM 634 N N . ARG A 1 84 ? -5.812 -0.541 0.229 1.00 95.50 84 ARG A N 1
ATOM 635 C CA . ARG A 1 84 ? -5.983 -0.812 -1.204 1.00 95.50 84 ARG A CA 1
ATOM 636 C C . ARG A 1 84 ? -4.761 -0.376 -1.988 1.00 95.50 84 ARG A C 1
ATOM 638 O O . ARG A 1 84 ? -4.069 0.555 -1.596 1.00 95.50 84 ARG A O 1
ATOM 645 N N . VAL A 1 85 ? -4.505 -1.013 -3.125 1.00 95.00 85 VAL A N 1
ATOM 646 C CA . VAL A 1 85 ? -3.380 -0.652 -3.997 1.00 95.00 85 VAL A CA 1
ATOM 647 C C . VAL A 1 85 ? -3.865 0.188 -5.176 1.00 95.00 85 VAL A C 1
ATOM 649 O O . VAL A 1 85 ? -4.764 -0.217 -5.910 1.00 95.00 85 VAL A O 1
ATOM 652 N N . GLN A 1 86 ? -3.235 1.344 -5.388 1.00 94.31 86 GLN A N 1
ATOM 653 C CA . GLN A 1 86 ? -3.381 2.161 -6.590 1.00 94.31 86 GLN A CA 1
ATOM 654 C C . GLN A 1 86 ? -2.159 1.950 -7.491 1.00 94.31 86 GLN A C 1
ATOM 656 O O . GLN A 1 86 ? -1.098 2.537 -7.271 1.00 94.31 86 GLN A O 1
ATOM 661 N N . LEU A 1 87 ? -2.306 1.132 -8.536 1.00 92.75 87 LEU A N 1
ATOM 662 C CA . LEU A 1 87 ? -1.225 0.894 -9.491 1.00 92.75 87 LEU A CA 1
ATOM 663 C C . LEU A 1 87 ? -1.159 2.013 -10.545 1.00 92.75 87 LEU A C 1
ATOM 665 O O . LEU A 1 87 ? -2.095 2.209 -11.323 1.00 92.75 87 LEU A O 1
ATOM 669 N N . ARG A 1 88 ? -0.036 2.733 -10.594 1.00 91.31 88 ARG A N 1
ATOM 670 C CA . ARG A 1 88 ? 0.238 3.825 -11.539 1.00 91.31 88 ARG A CA 1
ATOM 671 C C . ARG A 1 88 ? 1.036 3.283 -12.722 1.00 91.31 88 ARG A C 1
ATOM 673 O O . ARG A 1 88 ? 2.253 3.139 -12.647 1.00 91.31 88 ARG A O 1
ATOM 680 N N . VAL A 1 89 ? 0.323 2.934 -13.792 1.00 91.31 89 VAL A N 1
ATOM 681 C CA . VAL A 1 89 ? 0.892 2.292 -14.987 1.00 91.31 89 VAL A CA 1
ATOM 682 C C . VAL A 1 89 ? 1.298 3.338 -16.019 1.00 91.31 89 VAL A C 1
ATOM 684 O O . VAL A 1 89 ? 0.469 4.145 -16.436 1.00 91.31 89 VAL A O 1
ATOM 687 N N . GLU A 1 90 ? 2.548 3.299 -16.471 1.00 88.44 90 GLU A N 1
ATOM 688 C CA . GLU A 1 90 ? 3.030 4.191 -17.527 1.00 88.44 90 GLU A CA 1
ATOM 689 C C . GLU A 1 90 ? 2.629 3.737 -18.939 1.00 88.44 90 GLU A C 1
ATOM 691 O O . GLU A 1 90 ? 2.538 2.546 -19.245 1.00 88.44 90 GLU A O 1
ATOM 696 N N . ALA A 1 91 ? 2.399 4.718 -19.820 1.00 73.50 91 ALA A N 1
ATOM 697 C CA . ALA A 1 91 ? 1.786 4.530 -21.137 1.00 73.50 91 ALA A CA 1
ATOM 698 C C . ALA A 1 91 ? 2.578 3.615 -22.091 1.00 73.50 91 ALA A C 1
ATOM 700 O O . ALA A 1 91 ? 1.975 2.958 -22.933 1.00 73.50 91 ALA A O 1
ATOM 701 N N . LE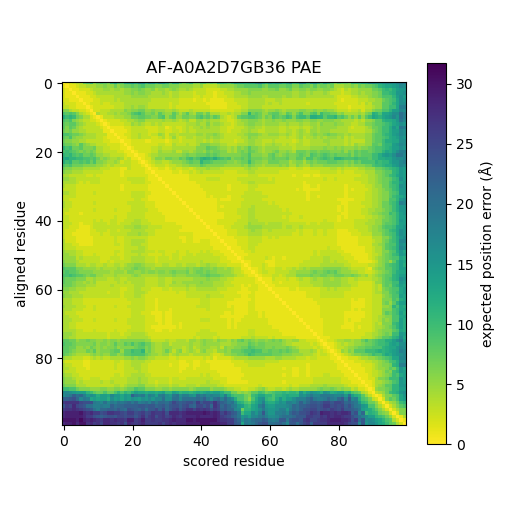U A 1 92 ? 3.906 3.531 -21.958 1.00 69.94 92 LEU A N 1
ATOM 702 C CA . LEU A 1 92 ? 4.762 2.675 -22.797 1.00 69.94 92 LEU A CA 1
ATOM 703 C C . LEU A 1 92 ? 4.995 1.280 -22.200 1.00 69.94 92 LEU A C 1
ATOM 705 O O . LEU A 1 92 ? 5.745 0.479 -22.746 1.00 69.94 92 LEU A O 1
ATOM 709 N N . THR A 1 93 ? 4.347 0.961 -21.080 1.00 62.34 93 THR A N 1
ATOM 710 C CA . THR A 1 93 ? 4.514 -0.319 -20.380 1.00 62.34 93 THR A CA 1
ATOM 711 C C . THR A 1 93 ? 3.409 -1.333 -20.739 1.00 62.34 93 THR A C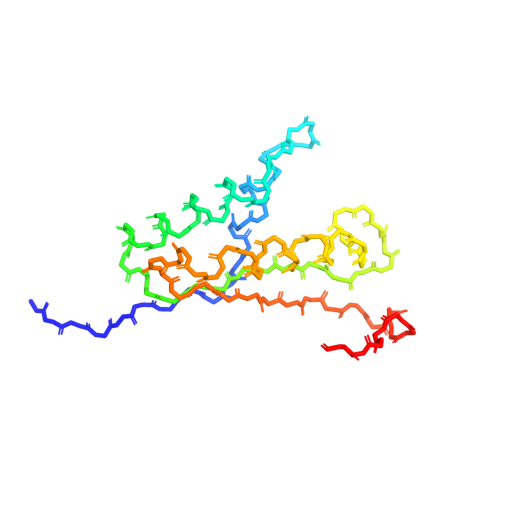 1
ATOM 713 O O . THR A 1 93 ? 3.318 -2.407 -20.137 1.00 62.34 93 THR A O 1
ATOM 716 N N . LEU A 1 94 ? 2.581 -1.025 -21.749 1.00 59.75 94 LEU A N 1
ATOM 717 C CA . LEU A 1 94 ? 1.383 -1.785 -22.139 1.00 59.75 94 LEU A CA 1
ATOM 718 C C . LEU A 1 94 ? 1.665 -3.251 -22.513 1.00 59.75 94 LEU A C 1
ATOM 720 O O . LEU A 1 94 ? 0.864 -4.114 -22.160 1.00 59.75 94 LEU A O 1
ATOM 724 N N . ASP A 1 95 ? 2.827 -3.566 -23.091 1.00 60.47 95 ASP A N 1
ATOM 725 C CA . ASP A 1 95 ? 3.180 -4.945 -23.479 1.00 60.47 95 ASP A CA 1
ATOM 726 C C . ASP A 1 95 ? 3.459 -5.878 -22.287 1.00 60.47 95 ASP A C 1
ATOM 728 O O . ASP A 1 95 ? 3.444 -7.102 -22.416 1.00 60.47 95 ASP A O 1
ATOM 732 N N . THR A 1 96 ? 3.664 -5.322 -21.089 1.00 56.88 96 THR A N 1
ATOM 733 C CA . THR A 1 96 ? 3.831 -6.110 -19.851 1.00 56.88 96 THR A CA 1
ATOM 734 C C . THR A 1 96 ? 2.520 -6.313 -19.090 1.00 56.88 96 THR A C 1
ATOM 736 O O . THR A 1 96 ? 2.476 -7.078 -18.124 1.00 56.88 96 THR A O 1
ATOM 739 N N . LYS A 1 97 ? 1.437 -5.663 -19.534 1.00 50.69 97 LYS A N 1
ATOM 740 C CA . LYS A 1 97 ? 0.113 -5.674 -18.906 1.00 50.69 97 LYS A CA 1
ATOM 741 C C . LYS A 1 97 ? -0.699 -6.901 -19.349 1.00 50.69 97 LYS A C 1
ATOM 743 O O . LYS A 1 97 ? -1.838 -6.776 -19.788 1.00 50.69 97 LYS A O 1
ATOM 748 N N . LYS A 1 98 ? -0.130 -8.108 -19.244 1.00 44.66 98 LYS A N 1
ATOM 749 C CA . LYS A 1 98 ? -0.953 -9.328 -19.240 1.00 44.66 98 LYS A CA 1
ATOM 750 C C . LYS A 1 98 ? -1.604 -9.443 -17.865 1.00 44.66 98 LYS A C 1
ATOM 752 O O . LYS A 1 98 ? -0.940 -9.730 -16.873 1.00 44.66 98 LYS A O 1
ATOM 757 N N . ILE A 1 99 ? -2.885 -9.093 -17.872 1.00 43.28 99 ILE A N 1
ATOM 758 C CA . ILE A 1 99 ? -3.862 -9.120 -16.787 1.00 43.28 99 ILE A CA 1
ATOM 759 C C . ILE A 1 99 ? -3.887 -10.531 -16.179 1.00 43.28 99 ILE A C 1
ATOM 761 O O . ILE A 1 99 ? -4.093 -11.498 -16.913 1.00 43.28 99 ILE A O 1
ATOM 765 N N . TYR A 1 100 ? -3.661 -10.619 -14.868 1.00 41.16 100 TYR A N 1
ATOM 766 C CA . TYR A 1 100 ? -4.047 -11.743 -14.013 1.00 41.16 100 TYR A CA 1
ATOM 767 C C . TYR A 1 100 ? -5.080 -11.218 -13.023 1.00 41.16 100 TYR A C 1
ATOM 769 O O . TYR A 1 100 ? -4.865 -10.079 -12.541 1.00 41.16 100 TYR A O 1
#

pLDDT: mean 88.09, std 11.76, range [41.16, 96.81]

Mean predicted aligned error: 5.4 Å

Foldseek 3Di:
DDDDADEAEPQDVLVCLQPVDVVDGDDLLVSQVVVLVVCVVVRHQEYEHEAADDPVDDSNHPVVVVSNVVSCVVCVVVHPGHYHYDYHYDPVNVVVPPDD